Protein AF-A0AAE3EWM8-F1 (afdb_monomer_lite)

Structure (mmCIF, N/CA/C/O backbone):
data_AF-A0AAE3EWM8-F1
#
_entry.id   AF-A0AAE3EWM8-F1
#
loop_
_atom_site.group_PDB
_atom_site.id
_atom_site.type_symbol
_atom_site.label_atom_id
_atom_site.label_alt_id
_atom_site.label_comp_id
_atom_site.label_asym_id
_atom_site.label_entity_id
_atom_site.label_seq_id
_atom_site.pdbx_PDB_ins_code
_atom_site.Cartn_x
_atom_site.Cartn_y
_atom_site.Cartn_z
_atom_site.occupancy
_atom_site.B_iso_or_equiv
_atom_site.auth_seq_id
_atom_site.auth_comp_id
_atom_site.auth_asym_id
_atom_site.auth_atom_id
_atom_site.pdbx_PDB_model_num
ATOM 1 N N . MET A 1 1 ? 12.875 3.681 9.210 1.00 51.50 1 MET A N 1
ATOM 2 C CA . MET A 1 1 ? 11.688 3.221 8.460 1.00 51.50 1 MET A CA 1
ATOM 3 C C . MET A 1 1 ? 12.197 2.348 7.334 1.00 51.50 1 MET A C 1
ATOM 5 O O . MET A 1 1 ? 13.127 2.773 6.658 1.00 51.50 1 MET A O 1
ATOM 9 N N . ALA A 1 2 ? 11.725 1.105 7.229 1.00 53.69 2 ALA A N 1
ATOM 10 C CA . ALA A 1 2 ? 12.162 0.203 6.169 1.00 53.69 2 ALA A CA 1
ATOM 11 C C . ALA A 1 2 ? 11.796 0.833 4.816 1.00 53.69 2 ALA A C 1
ATOM 13 O O . ALA A 1 2 ? 10.632 1.141 4.580 1.00 53.69 2 ALA A O 1
ATOM 14 N N . LYS A 1 3 ? 12.798 1.100 3.971 1.00 64.56 3 LYS A N 1
ATOM 15 C CA . LYS A 1 3 ? 12.574 1.513 2.584 1.00 64.56 3 LYS A CA 1
ATOM 16 C C . LYS A 1 3 ? 12.142 0.269 1.818 1.00 64.56 3 LYS A C 1
ATOM 18 O O . LYS A 1 3 ? 13.000 -0.483 1.364 1.00 64.56 3 LYS A O 1
ATOM 23 N N . TYR A 1 4 ? 10.839 0.014 1.749 1.00 72.62 4 TYR A N 1
ATOM 24 C CA . TYR A 1 4 ? 10.330 -1.027 0.863 1.00 72.62 4 TYR A CA 1
ATOM 25 C C . TYR A 1 4 ? 10.614 -0.633 -0.581 1.00 72.62 4 TYR A C 1
ATOM 27 O O . TYR A 1 4 ? 10.492 0.531 -0.970 1.00 72.62 4 TYR A O 1
ATOM 3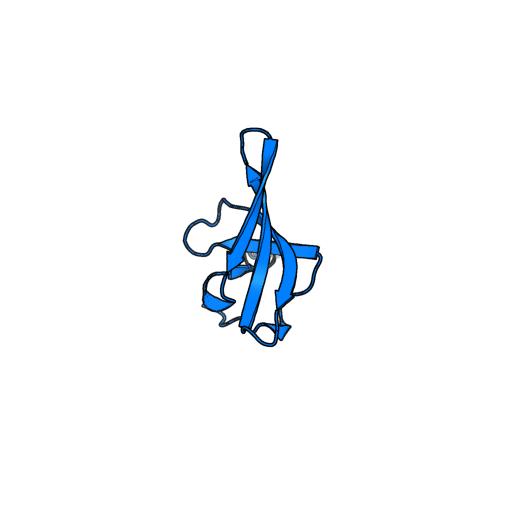5 N N . THR A 1 5 ? 11.004 -1.619 -1.370 1.00 79.88 5 THR A N 1
ATOM 36 C CA . THR A 1 5 ? 11.159 -1.488 -2.812 1.00 79.88 5 THR A CA 1
ATOM 37 C C . THR A 1 5 ? 9.902 -1.990 -3.505 1.00 79.88 5 THR A C 1
ATOM 39 O O . THR A 1 5 ? 9.115 -2.735 -2.927 1.00 79.88 5 THR A O 1
ATOM 42 N N . ILE A 1 6 ? 9.713 -1.642 -4.778 1.00 81.75 6 ILE A N 1
ATOM 43 C CA . ILE A 1 6 ? 8.558 -2.127 -5.548 1.00 81.75 6 ILE A CA 1
ATOM 44 C C . ILE A 1 6 ? 8.488 -3.657 -5.621 1.00 81.75 6 ILE A C 1
ATOM 46 O O . ILE A 1 6 ? 7.407 -4.229 -5.689 1.00 81.75 6 ILE A O 1
ATOM 50 N N . ARG A 1 7 ? 9.644 -4.326 -5.522 1.00 81.69 7 ARG A N 1
ATOM 51 C CA . ARG A 1 7 ? 9.769 -5.790 -5.503 1.00 81.69 7 ARG A CA 1
ATOM 52 C C . ARG A 1 7 ? 9.221 -6.425 -4.235 1.00 81.69 7 ARG A C 1
ATOM 54 O O . ARG A 1 7 ? 8.957 -7.622 -4.233 1.00 81.69 7 ARG A O 1
ATOM 61 N N . ASP A 1 8 ? 9.079 -5.648 -3.167 1.00 83.81 8 ASP A N 1
ATOM 62 C CA . ASP A 1 8 ? 8.467 -6.134 -1.945 1.00 83.81 8 ASP A CA 1
ATOM 63 C C . ASP A 1 8 ? 6.956 -6.277 -2.117 1.00 83.81 8 ASP A C 1
ATOM 65 O O . ASP A 1 8 ? 6.364 -7.084 -1.417 1.00 83.81 8 ASP A O 1
ATOM 69 N N . PHE A 1 9 ? 6.313 -5.552 -3.030 1.00 86.88 9 PHE A N 1
ATOM 70 C CA . PHE A 1 9 ? 4.860 -5.565 -3.154 1.00 86.88 9 PHE A CA 1
ATOM 71 C C . PHE A 1 9 ? 4.389 -6.515 -4.251 1.00 86.88 9 PHE A C 1
ATOM 73 O O . PHE A 1 9 ? 4.900 -6.507 -5.370 1.00 86.88 9 PHE A O 1
ATOM 80 N N . ALA A 1 10 ? 3.363 -7.301 -3.939 1.00 89.19 10 ALA A N 1
ATOM 81 C CA . ALA A 1 10 ? 2.681 -8.156 -4.898 1.00 89.19 10 ALA A CA 1
ATOM 82 C C . ALA A 1 10 ? 1.185 -7.835 -4.967 1.00 89.19 10 ALA A C 1
ATOM 84 O O . ALA A 1 10 ? 0.570 -7.369 -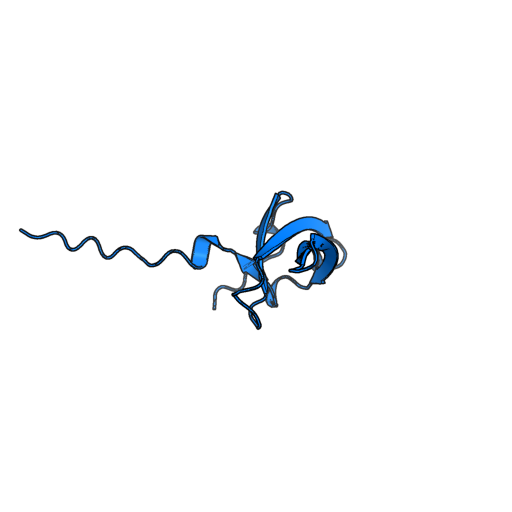4.008 1.00 89.19 10 ALA A O 1
ATOM 85 N N . LYS A 1 11 ? 0.566 -8.129 -6.114 1.00 91.50 11 LYS A N 1
ATOM 86 C CA . LYS A 1 11 ? -0.891 -8.067 -6.256 1.00 91.50 11 LYS A CA 1
ATOM 87 C C . LYS A 1 11 ? -1.556 -8.975 -5.217 1.00 91.50 11 LYS A C 1
ATOM 89 O O . LYS A 1 11 ? -1.252 -10.161 -5.143 1.00 91.50 11 LYS A O 1
ATOM 94 N N . GLY A 1 12 ? -2.494 -8.416 -4.460 1.00 89.56 12 GLY A N 1
ATOM 95 C CA . GLY A 1 12 ? -3.171 -9.076 -3.346 1.00 89.56 12 GLY A CA 1
ATOM 96 C C . GLY A 1 12 ? -2.582 -8.752 -1.971 1.00 89.56 12 GLY A C 1
ATOM 97 O O . GLY A 1 12 ? -3.237 -9.048 -0.971 1.00 89.56 12 GLY A O 1
ATOM 98 N N . ASP A 1 13 ? -1.414 -8.105 -1.900 1.00 90.38 13 ASP A N 1
ATOM 99 C CA . ASP A 1 13 ? -0.840 -7.686 -0.622 1.00 90.38 13 ASP A CA 1
ATOM 100 C C . ASP A 1 13 ? -1.722 -6.647 0.070 1.00 90.38 13 ASP A C 1
ATOM 102 O O . ASP A 1 13 ? -2.278 -5.739 -0.556 1.00 90.38 13 ASP A O 1
ATOM 106 N N . GLN A 1 14 ? -1.810 -6.769 1.393 1.00 90.75 14 GLN A N 1
ATOM 107 C CA . GLN A 1 14 ? -2.434 -5.766 2.244 1.00 90.75 14 GLN A CA 1
ATOM 108 C C . GLN A 1 14 ? -1.398 -4.725 2.663 1.00 90.75 14 GLN A C 1
ATOM 110 O O . GLN A 1 14 ? -0.350 -5.033 3.241 1.00 90.75 14 GLN A O 1
ATOM 115 N N . VAL A 1 15 ? -1.716 -3.472 2.377 1.00 91.31 15 VAL A N 1
ATOM 116 C CA . VAL A 1 15 ? -0.854 -2.320 2.629 1.00 91.31 15 VAL A CA 1
ATOM 117 C C . VAL A 1 15 ? -1.646 -1.219 3.320 1.00 91.31 15 VAL A C 1
ATOM 119 O O . VAL A 1 15 ? -2.876 -1.239 3.362 1.00 91.31 15 VAL A O 1
ATOM 122 N N . TYR A 1 16 ? -0.942 -0.254 3.888 1.00 90.31 16 TYR A N 1
ATOM 123 C CA . TYR A 1 16 ? -1.530 0.956 4.440 1.00 90.31 16 TYR A CA 1
ATOM 124 C C . TYR A 1 16 ? -0.711 2.168 4.017 1.00 90.31 16 TYR A C 1
ATOM 126 O O . TYR A 1 16 ? 0.473 2.055 3.699 1.00 90.31 16 TYR A O 1
ATOM 134 N N . HIS A 1 17 ? -1.340 3.336 4.031 1.00 88.50 17 HIS A N 1
ATOM 135 C CA . HIS A 1 1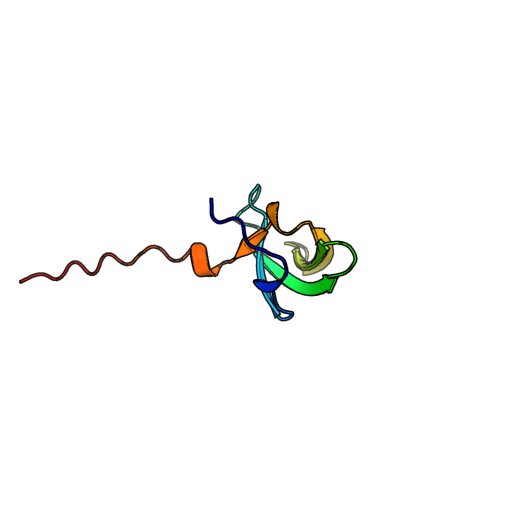7 ? -0.646 4.581 3.735 1.00 88.50 17 HIS A CA 1
ATOM 136 C C . HIS A 1 17 ? 0.108 5.064 4.979 1.00 88.50 17 HIS A C 1
ATOM 138 O O . HIS A 1 17 ? -0.486 5.147 6.055 1.00 88.50 17 HIS A O 1
ATOM 144 N N . LEU A 1 18 ? 1.387 5.428 4.871 1.00 85.38 18 LEU A N 1
ATOM 145 C CA . LEU A 1 18 ? 2.197 5.823 6.033 1.00 85.38 18 LEU A CA 1
ATOM 146 C C . LEU A 1 18 ? 1.611 7.027 6.788 1.00 85.38 18 LEU A C 1
ATOM 148 O O . LEU A 1 18 ? 1.633 7.043 8.018 1.00 85.38 18 LEU A O 1
ATOM 152 N N . SER A 1 19 ? 1.013 7.990 6.078 1.00 85.56 19 SER A N 1
ATOM 153 C CA . SER A 1 19 ? 0.331 9.142 6.699 1.00 85.56 19 SER A CA 1
ATOM 154 C C . SER A 1 19 ? -1.027 8.794 7.322 1.00 85.56 19 SER A C 1
ATOM 156 O O . SER A 1 19 ? -1.570 9.587 8.086 1.00 85.56 19 SER A O 1
ATOM 158 N N . ASN A 1 20 ? -1.600 7.630 7.000 1.00 83.50 20 ASN A N 1
ATOM 159 C CA . ASN A 1 20 ? -2.877 7.171 7.542 1.00 83.50 20 ASN A CA 1
ATOM 160 C C . ASN A 1 20 ? -2.896 5.643 7.690 1.00 83.50 20 ASN A C 1
ATOM 162 O O . ASN A 1 20 ? -3.458 4.917 6.870 1.00 83.50 20 ASN A O 1
ATOM 166 N N . SER A 1 21 ? -2.319 5.152 8.786 1.00 80.50 21 SER A N 1
ATOM 167 C CA . SER A 1 21 ? -2.217 3.716 9.082 1.00 80.50 21 SER A CA 1
ATOM 168 C C . SER A 1 21 ? -3.552 3.014 9.350 1.00 80.50 21 SER A C 1
ATOM 170 O O . SER A 1 21 ? -3.603 1.785 9.387 1.00 80.50 21 SER A O 1
ATOM 172 N N . LYS A 1 22 ? -4.647 3.768 9.521 1.00 82.88 22 LYS A N 1
ATOM 173 C CA . LYS A 1 22 ? -6.003 3.208 9.626 1.00 82.88 22 LYS A CA 1
ATOM 174 C C . LYS A 1 22 ? -6.576 2.830 8.260 1.00 82.88 22 LYS A C 1
ATOM 176 O O . LYS A 1 22 ? -7.465 1.982 8.198 1.00 82.88 22 LYS A O 1
ATOM 181 N N . LEU A 1 23 ? -6.074 3.438 7.186 1.00 85.56 23 LEU A N 1
ATOM 182 C CA . LEU A 1 23 ? -6.498 3.148 5.825 1.00 85.56 23 LEU A CA 1
ATOM 183 C C . LEU A 1 23 ? -5.814 1.870 5.337 1.00 85.56 23 LEU A C 1
ATOM 185 O O . LEU A 1 23 ? -4.659 1.892 4.913 1.00 85.56 23 LEU A O 1
ATOM 189 N N . LYS A 1 24 ? -6.537 0.751 5.405 1.00 87.81 24 LYS A N 1
ATOM 190 C CA . LYS A 1 24 ? -6.088 -0.523 4.842 1.00 87.81 24 LYS A CA 1
ATOM 191 C C . LYS A 1 24 ? -6.502 -0.615 3.385 1.00 87.81 24 LYS A C 1
ATOM 193 O O . LYS A 1 24 ? -7.669 -0.435 3.048 1.00 87.81 24 LYS A O 1
ATOM 198 N N . MET A 1 25 ? -5.539 -0.931 2.541 1.00 92.88 25 MET A N 1
ATOM 199 C CA . MET A 1 25 ? -5.702 -1.043 1.103 1.00 92.88 25 MET A CA 1
ATOM 200 C C . MET A 1 25 ? -5.162 -2.391 0.634 1.00 92.88 25 MET A C 1
ATOM 202 O O . MET A 1 25 ? -4.370 -3.039 1.320 1.00 92.88 25 MET A O 1
ATOM 206 N N . VAL A 1 26 ? -5.594 -2.811 -0.547 1.00 93.00 26 VAL A N 1
ATOM 207 C CA . VAL A 1 26 ? -5.104 -4.013 -1.219 1.00 93.00 26 VAL A CA 1
ATOM 208 C C . VAL A 1 26 ? -4.426 -3.601 -2.513 1.00 93.00 26 VAL A C 1
ATOM 210 O O . VAL A 1 26 ? -5.002 -2.849 -3.300 1.00 93.00 26 VAL A O 1
ATOM 213 N N . VAL A 1 27 ? -3.226 -4.113 -2.752 1.00 93.12 27 VAL A N 1
ATOM 214 C CA . VAL A 1 27 ? -2.511 -3.904 -4.011 1.00 93.12 27 VAL A CA 1
ATOM 215 C C . VAL A 1 27 ? -3.248 -4.635 -5.130 1.00 93.12 27 VAL A C 1
ATOM 217 O O . VAL A 1 27 ? -3.431 -5.852 -5.078 1.00 93.12 27 VAL A O 1
ATOM 220 N N . VAL A 1 28 ? -3.685 -3.907 -6.152 1.00 94.12 28 VAL A N 1
ATOM 221 C CA . VAL A 1 28 ? -4.369 -4.475 -7.325 1.00 94.12 28 VAL A CA 1
ATOM 222 C C . VAL A 1 28 ? -3.457 -4.579 -8.540 1.00 94.12 28 VAL A C 1
ATOM 224 O O . VAL A 1 28 ? -3.663 -5.471 -9.366 1.00 94.12 28 VAL A O 1
ATOM 227 N N . GLU A 1 29 ? -2.436 -3.729 -8.620 1.00 92.81 29 GLU A N 1
ATOM 228 C CA . GLU A 1 29 ? -1.462 -3.713 -9.707 1.00 92.81 29 GLU A CA 1
ATOM 229 C C . GLU A 1 29 ? -0.136 -3.111 -9.234 1.00 92.81 29 GLU A C 1
ATOM 231 O O . GLU A 1 29 ? -0.120 -2.208 -8.396 1.00 92.81 29 GLU A O 1
ATOM 236 N N . VAL A 1 30 ? 0.970 -3.621 -9.774 1.00 91.25 30 VAL A N 1
ATOM 237 C CA . VAL A 1 30 ? 2.325 -3.132 -9.507 1.00 91.25 30 VAL A CA 1
ATOM 238 C C . VAL A 1 30 ? 2.896 -2.655 -10.837 1.00 91.25 30 VAL A C 1
ATOM 240 O O . VAL A 1 30 ? 3.124 -3.465 -11.732 1.00 91.25 30 VAL A O 1
ATOM 243 N N . LEU A 1 31 ? 3.081 -1.344 -10.976 1.00 89.44 31 LEU A N 1
ATOM 244 C CA . LEU A 1 31 ? 3.550 -0.691 -12.195 1.00 89.44 31 LEU A CA 1
ATOM 245 C C . LEU A 1 31 ? 5.054 -0.464 -12.061 1.00 89.44 31 LEU A C 1
ATOM 247 O O . LEU A 1 31 ? 5.513 0.585 -11.610 1.00 89.44 31 LEU A O 1
ATOM 251 N N . THR A 1 32 ? 5.835 -1.483 -12.416 1.00 85.50 32 THR A N 1
ATOM 252 C CA . THR A 1 32 ? 7.298 -1.450 -12.270 1.00 85.50 32 THR A CA 1
ATOM 253 C C . THR A 1 32 ? 7.970 -0.376 -13.116 1.00 85.50 32 THR A C 1
ATOM 255 O O . THR A 1 32 ? 8.995 0.150 -12.695 1.00 85.50 32 THR A O 1
ATOM 258 N N . ASP A 1 33 ? 7.393 -0.037 -14.269 1.00 86.00 33 ASP A N 1
ATOM 259 C CA . ASP A 1 33 ? 7.914 0.994 -15.173 1.00 86.00 33 ASP A CA 1
ATOM 260 C C . ASP A 1 33 ? 7.764 2.410 -14.596 1.00 86.00 33 ASP A C 1
ATOM 262 O O . ASP A 1 33 ? 8.640 3.251 -14.783 1.00 86.00 33 ASP A O 1
ATOM 266 N N . GLU A 1 34 ? 6.680 2.657 -13.856 1.00 85.00 34 GLU A N 1
ATOM 267 C CA . GLU A 1 34 ? 6.363 3.959 -13.246 1.00 85.00 34 GLU A CA 1
ATOM 268 C C . GLU A 1 34 ? 6.846 4.051 -11.784 1.00 85.00 34 GLU A C 1
ATOM 270 O O . GLU A 1 34 ? 6.816 5.117 -11.178 1.00 85.00 34 GLU A O 1
ATOM 275 N N . ASN A 1 35 ? 7.326 2.939 -11.214 1.00 83.81 35 ASN A N 1
ATOM 276 C CA . ASN A 1 35 ? 7.615 2.784 -9.786 1.00 83.81 35 ASN A CA 1
ATOM 277 C 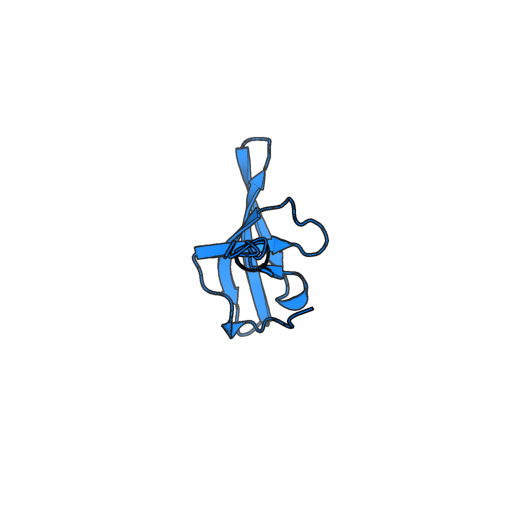C . ASN A 1 35 ? 6.406 3.115 -8.882 1.00 83.81 35 ASN A C 1
ATOM 279 O O . ASN A 1 35 ? 6.550 3.606 -7.759 1.00 83.81 35 ASN A O 1
ATOM 283 N N . GLU A 1 36 ? 5.208 2.809 -9.380 1.00 90.25 36 GLU A N 1
ATOM 284 C CA . GLU A 1 36 ? 3.934 3.064 -8.715 1.00 90.25 36 GLU A CA 1
ATOM 285 C C . GLU A 1 36 ? 3.200 1.761 -8.394 1.00 90.25 36 GLU A C 1
ATOM 287 O O . GLU A 1 36 ? 3.367 0.718 -9.031 1.00 90.25 36 GLU A O 1
ATOM 292 N N . ILE A 1 37 ? 2.341 1.825 -7.384 1.00 91.62 37 ILE A N 1
ATOM 293 C CA . ILE A 1 37 ? 1.507 0.719 -6.937 1.00 91.62 37 ILE A CA 1
ATOM 294 C C . ILE A 1 37 ? 0.064 1.189 -6.937 1.00 91.62 37 ILE A C 1
ATOM 296 O O . ILE A 1 37 ? -0.297 2.145 -6.251 1.00 91.62 37 ILE A O 1
ATOM 300 N N . SER A 1 38 ? -0.778 0.492 -7.694 1.00 93.75 38 SER A N 1
ATOM 301 C CA . SER A 1 38 ? -2.212 0.732 -7.667 1.00 93.75 38 SER A CA 1
ATOM 302 C C . SER A 1 38 ? -2.829 -0.021 -6.497 1.00 93.75 38 SER A C 1
ATOM 304 O O . SER A 1 38 ? -2.748 -1.250 -6.397 1.00 93.75 38 SER A O 1
ATOM 306 N N . CYS A 1 39 ? -3.466 0.732 -5.613 1.00 93.38 39 CYS A N 1
ATOM 307 C CA . CYS A 1 39 ? -4.099 0.250 -4.401 1.00 93.38 39 CYS A CA 1
ATOM 308 C C . CYS A 1 39 ? -5.606 0.469 -4.484 1.00 93.38 39 CYS A C 1
ATOM 310 O O . CYS A 1 39 ? -6.078 1.490 -4.983 1.00 93.38 39 CYS A O 1
ATOM 312 N N . ARG A 1 40 ? -6.369 -0.482 -3.946 1.00 94.44 40 ARG A N 1
ATOM 313 C CA . ARG A 1 40 ? -7.827 -0.427 -3.863 1.00 94.44 40 ARG A CA 1
ATOM 314 C C . ARG A 1 40 ? -8.289 -0.609 -2.427 1.00 94.44 40 ARG A C 1
ATOM 316 O O . ARG A 1 40 ? -7.807 -1.502 -1.733 1.00 94.44 40 ARG A O 1
ATOM 323 N N . TRP A 1 41 ? -9.257 0.186 -1.996 1.00 93.19 41 TRP A N 1
ATOM 324 C CA . TRP A 1 41 ? -9.911 0.025 -0.698 1.00 93.19 41 TRP A CA 1
ATOM 325 C C . TRP A 1 41 ? -11.408 0.280 -0.801 1.00 93.19 41 TRP A C 1
ATOM 327 O O . TRP A 1 41 ? -11.905 0.778 -1.810 1.00 93.19 41 TRP A O 1
ATOM 337 N N . VAL A 1 42 ? -12.125 -0.105 0.247 1.00 91.75 42 VAL A N 1
ATOM 338 C CA . VAL A 1 42 ? -13.547 0.187 0.403 1.00 91.75 42 VAL A CA 1
ATOM 339 C C . VAL A 1 42 ? -13.667 1.285 1.449 1.00 91.75 42 VAL A C 1
ATOM 341 O O . VAL A 1 42 ? -13.133 1.147 2.549 1.00 91.75 42 VAL A O 1
ATOM 344 N N . ASP A 1 43 ? -14.304 2.388 1.077 1.00 87.69 43 ASP A N 1
ATOM 345 C CA . ASP A 1 43 ? -14.577 3.497 1.983 1.00 87.69 43 ASP A CA 1
ATOM 346 C C . ASP A 1 43 ? -15.732 3.157 2.944 1.00 87.69 43 ASP A C 1
ATOM 348 O O . ASP A 1 43 ? -16.416 2.143 2.784 1.00 87.69 43 ASP A O 1
ATOM 352 N N 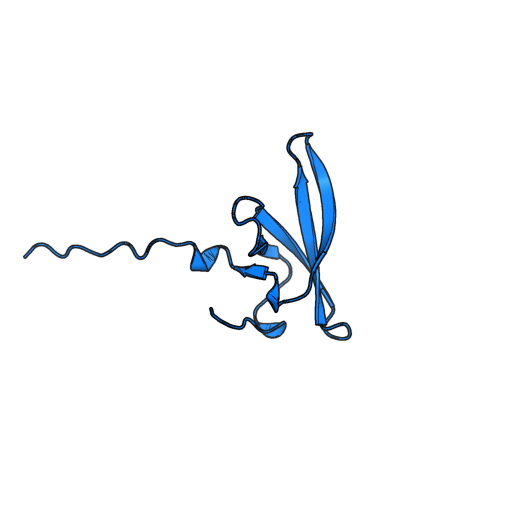. ASN A 1 44 ? -15.980 4.003 3.940 1.00 86.69 44 ASN A N 1
ATOM 353 C CA . ASN A 1 44 ? -17.031 3.794 4.934 1.00 86.69 44 ASN A CA 1
ATOM 354 C C . ASN A 1 44 ? -18.439 3.767 4.306 1.00 86.69 44 ASN A C 1
ATOM 356 O O . ASN A 1 44 ? -19.334 3.097 4.812 1.00 86.69 44 ASN A O 1
ATOM 360 N N . ASP A 1 45 ? -18.613 4.426 3.159 1.00 91.94 45 ASP A N 1
ATOM 361 C CA . ASP A 1 45 ? -19.835 4.383 2.345 1.00 91.94 45 ASP A CA 1
ATOM 362 C C . ASP A 1 45 ? -19.987 3.092 1.511 1.00 91.94 45 ASP A C 1
ATOM 364 O O . ASP A 1 45 ? -20.872 2.994 0.660 1.00 91.94 45 ASP A O 1
ATOM 368 N N . GLY A 1 46 ? -19.093 2.110 1.673 1.00 89.75 46 GLY A N 1
ATOM 369 C CA . GLY A 1 46 ? -19.083 0.876 0.878 1.00 89.75 46 GLY A CA 1
ATOM 370 C C . GLY A 1 46 ? -18.608 1.073 -0.566 1.00 89.75 46 GLY A C 1
ATOM 371 O O . GLY A 1 46 ? -18.675 0.151 -1.382 1.00 89.75 46 GLY A O 1
ATOM 372 N N . ARG A 1 47 ? -18.118 2.270 -0.910 1.00 92.81 47 ARG A N 1
ATOM 373 C CA . ARG A 1 47 ? -17.620 2.591 -2.251 1.00 92.81 47 ARG A CA 1
ATOM 374 C C . ARG A 1 47 ? -16.202 2.084 -2.427 1.00 92.81 47 ARG A C 1
ATOM 376 O O . ARG A 1 47 ? -15.344 2.295 -1.577 1.00 92.81 47 ARG A O 1
ATOM 383 N N . THR A 1 48 ? -15.953 1.440 -3.560 1.00 92.38 48 THR A N 1
ATOM 384 C CA . THR A 1 48 ? -14.607 1.000 -3.923 1.00 92.38 48 THR A CA 1
ATOM 385 C C . THR A 1 48 ? -13.836 2.170 -4.518 1.00 92.38 48 THR A C 1
ATOM 387 O O . THR A 1 48 ? -14.260 2.730 -5.524 1.00 92.38 48 THR A O 1
ATOM 390 N N . GLN A 1 49 ? -12.706 2.509 -3.908 1.00 92.31 49 GLN A N 1
ATOM 391 C CA . GLN A 1 49 ? -11.785 3.546 -4.359 1.00 92.31 49 GLN A CA 1
ATOM 392 C C . GLN A 1 49 ? -10.482 2.904 -4.827 1.00 92.31 49 GLN A C 1
ATOM 394 O O . GLN A 1 49 ? -10.037 1.907 -4.253 1.00 92.31 49 GLN A O 1
ATOM 399 N N . SER A 1 50 ? -9.872 3.470 -5.866 1.00 92.00 50 SER A N 1
ATOM 400 C CA . SER A 1 50 ? -8.587 3.025 -6.408 1.00 92.00 50 SER A CA 1
ATOM 401 C C . SER A 1 50 ? -7.681 4.217 -6.678 1.00 92.00 50 SER A C 1
ATOM 403 O O . SER A 1 50 ? -8.090 5.140 -7.382 1.00 92.00 50 SER A O 1
ATOM 405 N N . VAL A 1 51 ? -6.462 4.189 -6.144 1.00 92.62 51 VAL A N 1
ATOM 406 C CA . VAL A 1 51 ? -5.459 5.254 -6.298 1.00 92.62 51 VAL A CA 1
ATOM 407 C C . VAL A 1 51 ? -4.076 4.628 -6.463 1.00 92.62 51 VAL A C 1
ATOM 409 O O . VAL A 1 51 ? -3.823 3.528 -5.971 1.00 92.62 51 VAL A O 1
ATOM 412 N N . ARG A 1 52 ? -3.197 5.315 -7.196 1.00 92.88 52 ARG A N 1
ATOM 413 C CA . ARG A 1 52 ? -1.791 4.942 -7.358 1.00 92.88 52 ARG A CA 1
ATOM 414 C C . ARG A 1 52 ? -0.937 5.679 -6.331 1.00 92.88 52 ARG A C 1
ATOM 416 O O . ARG A 1 52 ? -1.148 6.867 -6.111 1.00 92.88 52 ARG A O 1
ATOM 423 N N . PHE A 1 53 ? -0.007 4.964 -5.716 1.00 90.25 53 PHE A N 1
ATOM 424 C CA . PHE A 1 53 ? 0.923 5.485 -4.717 1.00 90.25 53 PHE A CA 1
ATOM 425 C C . PHE A 1 53 ? 2.345 5.056 -5.052 1.00 90.25 53 PHE A C 1
ATOM 427 O O . PHE A 1 53 ? 2.549 4.003 -5.660 1.00 90.25 53 PHE A O 1
ATOM 434 N N . ILE A 1 54 ? 3.333 5.819 -4.593 1.00 89.69 54 ILE A N 1
ATOM 435 C CA . ILE A 1 54 ? 4.730 5.378 -4.642 1.00 89.69 54 ILE A CA 1
ATOM 436 C C . ILE A 1 54 ? 5.038 4.439 -3.470 1.00 89.69 54 ILE A C 1
ATOM 438 O O . ILE A 1 54 ? 4.420 4.497 -2.406 1.00 89.69 54 ILE A O 1
ATOM 442 N N . THR A 1 55 ? 6.033 3.570 -3.637 1.00 85.56 55 THR A N 1
ATOM 443 C CA . THR A 1 55 ? 6.415 2.571 -2.620 1.00 85.56 55 THR A CA 1
ATOM 444 C C . THR A 1 55 ? 6.819 3.192 -1.286 1.00 85.56 55 THR A C 1
ATOM 446 O O . THR A 1 55 ? 6.605 2.590 -0.239 1.00 85.56 55 THR A O 1
ATOM 449 N N . GLU A 1 56 ? 7.394 4.397 -1.314 1.00 85.50 56 GLU A N 1
ATOM 450 C CA . GLU A 1 56 ? 7.829 5.121 -0.115 1.00 85.50 56 GLU A CA 1
ATOM 451 C C . GLU A 1 56 ? 6.660 5.630 0.738 1.00 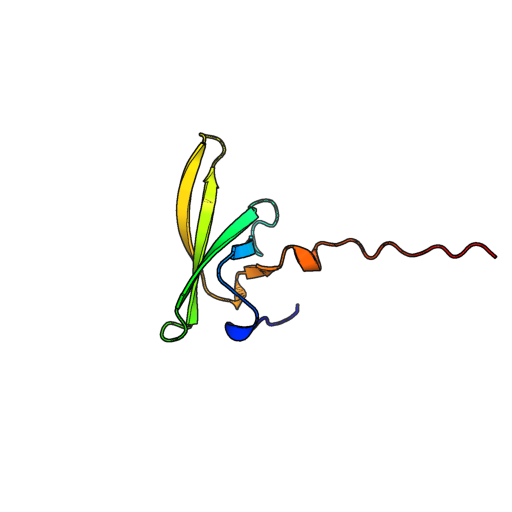85.50 56 GLU A C 1
ATOM 453 O O . GLU A 1 56 ? 6.858 5.916 1.914 1.00 85.50 56 GLU A O 1
ATOM 458 N N . GLU A 1 57 ? 5.448 5.708 0.182 1.00 86.44 57 GLU A N 1
ATOM 459 C CA . GLU A 1 57 ? 4.232 6.110 0.900 1.00 86.44 57 GLU A CA 1
ATOM 460 C C . GLU A 1 57 ? 3.482 4.924 1.516 1.00 86.44 57 GLU A C 1
ATOM 462 O O . GLU A 1 57 ? 2.536 5.111 2.289 1.00 86.44 57 GLU A O 1
ATOM 467 N N . LEU A 1 58 ? 3.898 3.697 1.196 1.00 87.62 58 LEU A N 1
ATOM 468 C CA . LEU A 1 58 ? 3.208 2.477 1.587 1.00 87.62 58 LEU A CA 1
ATOM 469 C C . LEU A 1 58 ? 3.978 1.715 2.666 1.00 87.62 58 LEU A C 1
ATOM 471 O O . LEU A 1 58 ? 5.183 1.490 2.587 1.00 87.62 58 LEU A O 1
ATOM 475 N N . GLY A 1 59 ? 3.241 1.264 3.677 1.00 85.50 59 GLY A N 1
ATOM 476 C CA . GLY A 1 59 ? 3.694 0.266 4.637 1.00 85.50 59 GLY A CA 1
ATOM 477 C C . GLY A 1 59 ? 2.962 -1.054 4.422 1.00 85.50 59 GLY A C 1
ATOM 478 O O . GLY A 1 59 ? 1.783 -1.073 4.061 1.00 85.50 59 GLY A O 1
ATOM 479 N N . LYS A 1 60 ? 3.633 -2.179 4.670 1.00 82.88 60 LYS A N 1
ATOM 480 C CA . LYS A 1 60 ? 2.969 -3.486 4.703 1.00 82.88 60 LYS A CA 1
ATOM 481 C C . LYS A 1 60 ? 2.265 -3.680 6.034 1.00 82.88 60 LYS A C 1
ATOM 483 O O . LYS A 1 60 ? 2.856 -3.456 7.085 1.00 82.88 60 LYS A O 1
ATOM 488 N N . THR A 1 61 ? 1.030 -4.178 6.027 1.00 74.62 61 THR A N 1
ATOM 489 C CA . THR A 1 61 ? 0.313 -4.447 7.287 1.00 74.62 61 THR A CA 1
ATOM 490 C C . THR A 1 61 ? 0.992 -5.507 8.158 1.00 74.62 61 THR A C 1
ATOM 492 O O . THR A 1 61 ? 0.709 -5.568 9.350 1.00 74.62 61 THR A O 1
ATOM 495 N N . ASP A 1 62 ? 1.894 -6.322 7.601 1.00 69.25 62 ASP A N 1
ATOM 496 C CA . ASP A 1 62 ? 2.688 -7.283 8.376 1.00 69.25 62 ASP A CA 1
ATOM 497 C C . ASP A 1 62 ? 3.643 -6.595 9.373 1.00 69.25 62 ASP A C 1
ATOM 499 O O . ASP A 1 62 ? 3.852 -7.105 10.473 1.00 69.25 62 ASP A O 1
ATOM 503 N N . ASP A 1 63 ? 4.112 -5.380 9.065 1.00 64.62 63 ASP A N 1
ATOM 504 C CA . ASP A 1 63 ? 4.940 -4.570 9.972 1.00 64.62 63 ASP A CA 1
ATOM 505 C C . ASP A 1 63 ? 4.153 -4.011 11.167 1.00 64.62 63 ASP A C 1
ATOM 507 O O . ASP A 1 63 ? 4.732 -3.680 12.202 1.00 64.62 63 ASP A O 1
ATOM 511 N N . LEU A 1 64 ? 2.820 -3.948 11.069 1.00 60.91 64 LEU A N 1
ATOM 512 C CA . LEU A 1 64 ? 1.960 -3.550 12.186 1.00 60.91 64 LEU A CA 1
ATOM 513 C C . LEU A 1 64 ? 1.798 -4.657 13.229 1.00 60.91 64 LEU A C 1
ATOM 515 O O . LEU A 1 64 ? 1.139 -4.420 14.244 1.00 60.91 64 LEU A O 1
ATOM 519 N N . ARG A 1 65 ? 2.366 -5.856 13.022 1.00 57.44 65 ARG A N 1
ATOM 520 C CA . ARG A 1 65 ? 2.361 -6.880 14.066 1.00 57.44 65 ARG A CA 1
ATOM 521 C C . ARG A 1 65 ? 3.075 -6.309 15.295 1.00 57.44 65 ARG A C 1
ATOM 523 O O . ARG A 1 65 ? 4.280 -6.047 15.233 1.00 57.44 65 ARG A O 1
ATOM 530 N N . PRO A 1 66 ? 2.388 -6.155 16.445 1.00 51.78 66 PRO A N 1
ATOM 531 C CA . PRO A 1 66 ? 3.110 -5.966 17.682 1.00 51.78 66 PRO A CA 1
ATOM 532 C C . PRO A 1 66 ? 4.003 -7.191 17.810 1.00 51.78 66 PRO A C 1
ATOM 534 O O . PRO A 1 66 ? 3.518 -8.323 17.728 1.00 51.78 66 PRO A O 1
ATOM 537 N N . ARG A 1 67 ? 5.312 -6.979 17.979 1.00 51.09 67 ARG A N 1
ATOM 538 C CA . ARG A 1 67 ? 6.180 -8.029 18.499 1.00 51.09 67 ARG A CA 1
ATOM 539 C C . ARG A 1 67 ? 5.528 -8.467 19.802 1.00 51.09 67 ARG A C 1
ATOM 541 O O . ARG A 1 67 ? 5.647 -7.766 20.805 1.00 51.09 67 ARG A O 1
ATOM 548 N N . LEU A 1 68 ? 4.780 -9.569 19.768 1.00 49.97 68 LEU A N 1
ATOM 549 C CA . LEU A 1 68 ? 4.387 -10.303 20.953 1.00 49.97 68 LEU A CA 1
ATOM 550 C C . LEU A 1 68 ? 5.717 -10.604 21.628 1.00 49.97 68 LEU A C 1
ATOM 552 O O . LEU A 1 68 ? 6.461 -11.479 21.196 1.00 49.97 68 LEU A O 1
ATOM 556 N N . LYS A 1 69 ? 6.081 -9.774 22.611 1.00 46.78 69 LYS A N 1
ATOM 557 C CA . LYS A 1 69 ? 7.142 -10.096 23.546 1.00 46.78 69 LYS A CA 1
ATOM 558 C C . LYS A 1 69 ? 6.662 -11.386 24.176 1.00 46.78 69 LYS A C 1
ATOM 560 O O . LYS A 1 69 ? 5.767 -11.358 25.015 1.00 46.78 69 LYS A O 1
ATOM 565 N N . THR A 1 70 ? 7.199 -12.505 23.716 1.00 46.81 70 THR A N 1
ATOM 566 C CA . THR A 1 70 ? 7.130 -13.766 24.430 1.00 46.81 70 THR A CA 1
ATOM 567 C C . THR A 1 70 ? 7.786 -13.483 25.771 1.00 46.81 70 THR A C 1
ATOM 569 O O . THR A 1 70 ? 9.009 -13.443 25.887 1.00 46.81 70 THR A O 1
ATOM 572 N N . ILE A 1 71 ? 6.973 -13.142 26.770 1.00 55.84 71 ILE A N 1
ATOM 573 C CA . ILE A 1 71 ? 7.416 -13.080 28.153 1.00 55.84 71 ILE A CA 1
ATOM 574 C C . ILE A 1 71 ? 7.549 -14.546 28.546 1.00 55.84 71 ILE A C 1
ATOM 576 O O . ILE A 1 71 ? 6.605 -15.160 29.038 1.00 55.84 71 ILE A O 1
ATOM 580 N N . THR A 1 72 ? 8.692 -15.142 28.217 1.00 45.91 72 THR A N 1
ATOM 581 C CA . THR A 1 72 ? 9.067 -16.455 28.726 1.00 45.91 72 THR A CA 1
ATOM 582 C C . THR A 1 72 ? 9.250 -16.285 30.230 1.00 45.91 72 THR A C 1
ATOM 584 O O . THR A 1 72 ? 10.281 -15.800 30.687 1.00 45.91 72 THR A O 1
ATOM 587 N N . LYS A 1 73 ? 8.202 -16.594 30.999 1.00 47.28 73 LYS A N 1
ATOM 588 C CA . LYS A 1 73 ? 8.314 -16.832 32.437 1.00 47.28 73 LYS A CA 1
ATOM 589 C C . LYS A 1 73 ? 9.039 -18.166 32.609 1.00 47.28 73 LYS A C 1
ATOM 591 O O . LYS A 1 73 ? 8.498 -19.195 32.208 1.00 47.28 73 LYS A O 1
ATOM 596 N N . ILE A 1 74 ? 10.238 -18.115 33.180 1.00 59.28 74 ILE A N 1
ATOM 597 C CA . ILE A 1 74 ? 10.880 -19.232 33.881 1.00 59.28 74 ILE A CA 1
ATOM 598 C C . ILE A 1 74 ? 11.054 -18.765 35.319 1.00 59.28 74 ILE A C 1
ATOM 600 O O . ILE A 1 74 ? 11.509 -17.608 35.482 1.00 59.28 74 ILE A O 1
#

Foldseek 3Di:
DDQDFLVVDDQQFWKDFPVGRVDIWGFHDRDVVVQKTWTWDQDPVRDIDIDIDHSRRIDGCVVVPDPPPPPPDD

Organism: NCBI:txid2874477

Radius of gyration: 14.53 Å; chains: 1; bounding box: 32×28×49 Å

Sequence (74 aa):
MAKYTIRDFAKGDQVYHLSNSKLKMVVVEVLTDENEISCRWVDNDGRTQSVRFITEELGKTDDLRPRLKTITKI

Secondary structure (DSSP, 8-state):
-----GGG--TT-EEEETTEEEEEEEEEEEETTTTEEEEEEE-TTS-EEEEEEEGGGEEEGGGG----------

pLDDT: mean 80.95, std 14.73, range [45.91, 94.44]